Protein AF-A0A2V6YJV7-F1 (afdb_monomer_lite)

pLDDT: mean 77.58, std 12.62, range [35.75, 91.75]

Foldseek 3Di:
DDDPPVPVVVVVVVVVVVVVVVVPCDPPPDPPDDDDPFQDDDC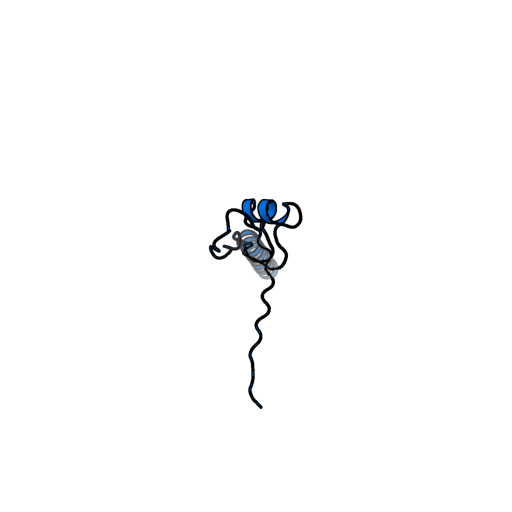VPGPDNPGCVVVVQVVCVVVVHHDDDDDDDDDDDD

Radius of gyration: 24.81 Å; chains: 1; bounding box: 59×38×67 Å

Structure (mmCIF, N/CA/C/O backbone):
data_AF-A0A2V6YJV7-F1
#
_entry.id   AF-A0A2V6YJV7-F1
#
loop_
_atom_site.group_PDB
_atom_site.id
_atom_site.type_symbol
_atom_site.label_atom_id
_atom_site.label_alt_id
_atom_site.label_comp_id
_atom_site.label_asym_id
_atom_site.label_entity_id
_atom_site.label_seq_id
_atom_site.pdbx_PDB_ins_code
_atom_site.Cartn_x
_atom_site.Cartn_y
_atom_site.Cartn_z
_atom_site.occupancy
_atom_site.B_iso_or_equiv
_atom_site.auth_seq_id
_atom_site.auth_comp_id
_atom_site.auth_asym_id
_atom_site.auth_atom_id
_atom_site.pdbx_PDB_model_num
ATOM 1 N N . MET A 1 1 ? 44.614 -4.914 -49.435 1.00 35.75 1 MET A N 1
ATOM 2 C CA . MET A 1 1 ? 44.859 -4.756 -47.983 1.00 35.75 1 MET A CA 1
ATOM 3 C C . MET A 1 1 ? 43.516 -4.561 -47.288 1.00 35.75 1 MET A C 1
ATOM 5 O O . MET A 1 1 ? 42.997 -3.455 -47.299 1.00 35.75 1 MET A O 1
ATOM 9 N N . SER A 1 2 ? 42.912 -5.628 -46.757 1.00 48.16 2 SER A N 1
ATOM 10 C CA . SER A 1 2 ? 41.656 -5.534 -45.997 1.00 48.16 2 SER A CA 1
ATOM 11 C C . SER A 1 2 ? 41.984 -5.400 -44.519 1.00 48.16 2 SER A C 1
ATOM 13 O O . SER A 1 2 ? 42.359 -6.373 -43.870 1.00 48.16 2 SER A O 1
ATOM 15 N N . VAL A 1 3 ? 41.886 -4.178 -43.996 1.00 50.03 3 VAL A N 1
ATOM 16 C CA . VAL A 1 3 ? 42.073 -3.924 -42.568 1.00 50.03 3 VAL A CA 1
ATOM 17 C C . VAL A 1 3 ? 40.786 -4.315 -41.852 1.00 50.03 3 VAL A C 1
ATOM 19 O O . VAL A 1 3 ? 39.734 -3.692 -41.984 1.00 50.03 3 VAL A O 1
ATOM 22 N N . LEU A 1 4 ? 40.907 -5.417 -41.130 1.00 54.38 4 LEU A N 1
ATOM 23 C CA . LEU A 1 4 ? 39.943 -6.063 -40.263 1.00 54.38 4 LEU A CA 1
ATOM 24 C C . LEU A 1 4 ? 39.341 -5.061 -39.253 1.00 54.38 4 LEU A C 1
ATOM 26 O O . LEU A 1 4 ? 39.854 -4.870 -38.154 1.00 54.38 4 LEU A O 1
ATOM 30 N N . ARG A 1 5 ? 38.219 -4.420 -39.599 1.00 54.91 5 ARG A N 1
ATOM 31 C CA . ARG A 1 5 ? 37.479 -3.495 -38.716 1.00 54.91 5 ARG A CA 1
ATOM 32 C C . ARG A 1 5 ? 36.604 -4.266 -37.706 1.00 54.91 5 ARG A C 1
ATOM 34 O O . ARG A 1 5 ? 35.439 -3.944 -37.504 1.00 54.91 5 ARG A O 1
ATOM 41 N N . ILE A 1 6 ? 37.154 -5.308 -37.071 1.00 53.72 6 ILE A N 1
ATOM 42 C CA . ILE A 1 6 ? 36.429 -6.197 -36.136 1.00 53.72 6 ILE A CA 1
ATOM 43 C C . ILE A 1 6 ? 36.131 -5.519 -34.787 1.00 53.72 6 ILE A C 1
ATOM 45 O O . ILE A 1 6 ? 35.169 -5.891 -34.114 1.00 53.72 6 ILE A O 1
ATOM 49 N N . GLY A 1 7 ? 36.876 -4.469 -34.422 1.00 54.28 7 GLY A N 1
ATOM 50 C CA . GLY A 1 7 ? 36.610 -3.679 -33.216 1.00 54.28 7 GLY A CA 1
ATOM 51 C C . GLY A 1 7 ? 35.276 -2.926 -33.285 1.00 54.28 7 GLY A C 1
ATOM 52 O O . GLY A 1 7 ? 34.422 -3.105 -32.428 1.00 54.28 7 GLY A O 1
ATOM 53 N N . SER A 1 8 ? 35.041 -2.130 -34.330 1.00 61.47 8 SER A N 1
ATOM 54 C CA . SER A 1 8 ? 33.864 -1.244 -34.426 1.00 61.47 8 SER A CA 1
ATOM 55 C C . SER A 1 8 ? 32.528 -1.994 -34.464 1.00 61.47 8 SER A C 1
ATOM 57 O O . SER A 1 8 ? 31.574 -1.568 -33.814 1.00 61.47 8 SER A O 1
ATOM 59 N N . ALA A 1 9 ? 32.463 -3.123 -35.175 1.00 62.72 9 ALA A N 1
ATOM 60 C CA . ALA A 1 9 ? 31.228 -3.886 -35.324 1.00 62.72 9 ALA A CA 1
ATOM 61 C C . ALA A 1 9 ? 30.772 -4.526 -34.002 1.00 62.72 9 ALA A C 1
ATOM 63 O O . ALA A 1 9 ? 29.588 -4.481 -33.682 1.00 62.72 9 ALA A O 1
ATOM 64 N N . ARG A 1 10 ? 31.705 -5.055 -33.192 1.00 67.31 10 ARG A N 1
ATOM 65 C CA . ARG A 1 10 ? 31.385 -5.624 -31.869 1.00 67.31 10 ARG A CA 1
ATOM 66 C C . ARG A 1 10 ? 30.843 -4.568 -30.908 1.00 67.31 10 ARG A C 1
ATOM 68 O O . ARG A 1 10 ? 29.825 -4.805 -30.266 1.00 67.31 10 ARG A O 1
ATOM 75 N N . HIS A 1 11 ? 31.471 -3.393 -30.858 1.00 69.62 11 HIS A N 1
ATOM 76 C CA . HIS A 1 11 ? 31.003 -2.287 -30.016 1.00 69.62 11 HIS A CA 1
ATOM 77 C C . HIS A 1 11 ? 29.641 -1.762 -30.485 1.00 69.62 11 HIS A C 1
ATOM 79 O O . HIS A 1 11 ? 28.755 -1.545 -29.665 1.00 69.62 11 HIS A O 1
ATOM 85 N N . ALA A 1 12 ? 29.433 -1.636 -31.799 1.00 77.81 12 ALA A N 1
ATOM 86 C CA . ALA A 1 12 ? 28.143 -1.239 -32.357 1.00 77.81 12 ALA A CA 1
ATOM 87 C C . ALA A 1 12 ? 27.029 -2.239 -32.005 1.00 77.81 12 ALA A C 1
ATOM 89 O O . ALA A 1 12 ? 25.920 -1.823 -31.678 1.00 77.81 12 ALA A O 1
ATOM 90 N N . SER A 1 13 ? 27.318 -3.543 -32.022 1.00 83.94 13 SER A N 1
ATOM 91 C CA . SER A 1 13 ? 26.360 -4.573 -31.610 1.00 83.94 13 SER A CA 1
ATOM 92 C C . SER A 1 13 ? 26.041 -4.513 -30.118 1.00 83.94 13 SER A C 1
ATOM 94 O O . SER A 1 13 ? 24.875 -4.619 -29.758 1.00 83.94 13 SER A O 1
ATOM 96 N N . ILE A 1 14 ? 27.039 -4.285 -29.257 1.00 87.56 14 ILE A N 1
ATOM 97 C CA . ILE A 1 14 ? 26.833 -4.136 -27.807 1.00 87.56 14 ILE A CA 1
ATOM 98 C C . ILE A 1 14 ? 25.975 -2.905 -27.505 1.00 87.56 14 ILE A C 1
ATOM 100 O O . ILE A 1 14 ? 25.027 -3.001 -26.734 1.00 87.56 14 ILE A O 1
ATOM 104 N N . VAL A 1 15 ? 26.253 -1.768 -28.147 1.00 88.12 15 VAL A N 1
ATOM 105 C CA . VAL A 1 15 ? 25.470 -0.534 -27.967 1.00 88.12 15 VAL A CA 1
ATOM 106 C C . VAL A 1 15 ? 24.029 -0.724 -28.435 1.00 88.12 15 VAL A C 1
ATOM 108 O O . VAL A 1 15 ? 23.101 -0.337 -27.733 1.00 88.12 15 VAL A O 1
ATOM 111 N N . ARG A 1 16 ? 23.818 -1.354 -29.596 1.00 88.31 16 ARG A N 1
ATOM 112 C CA . ARG A 1 16 ? 22.470 -1.637 -30.114 1.00 88.31 16 ARG A CA 1
ATOM 113 C C . ARG A 1 16 ? 21.709 -2.605 -29.221 1.00 88.31 16 ARG A C 1
ATOM 115 O O . ARG A 1 16 ? 20.532 -2.385 -28.968 1.00 88.31 16 ARG A O 1
ATOM 122 N N . PHE A 1 17 ? 22.377 -3.648 -28.737 1.00 89.06 17 PHE A N 1
ATOM 123 C CA . PHE A 1 17 ? 21.785 -4.604 -27.812 1.00 89.06 17 PHE A CA 1
ATOM 124 C C . PHE A 1 17 ? 21.436 -3.938 -26.477 1.00 89.06 17 PHE A C 1
ATOM 126 O O . PHE A 1 17 ? 20.316 -4.082 -26.006 1.00 89.06 17 PHE A O 1
ATOM 133 N N . GLY A 1 18 ? 22.339 -3.133 -25.914 1.00 87.69 18 GLY A N 1
ATOM 134 C CA . GLY A 1 18 ? 22.078 -2.365 -24.697 1.00 87.69 18 GLY A CA 1
ATOM 135 C C . GLY A 1 18 ? 20.919 -1.382 -24.862 1.00 87.69 18 GLY A C 1
ATOM 136 O O . GLY A 1 18 ? 20.057 -1.310 -23.993 1.00 87.69 18 GLY A O 1
ATOM 137 N N . LEU A 1 19 ? 20.842 -0.685 -25.999 1.00 87.25 19 LEU A N 1
ATOM 138 C CA . LEU A 1 19 ? 19.725 0.206 -26.316 1.00 87.25 19 LEU A CA 1
ATOM 139 C C . LEU A 1 19 ? 18.404 -0.563 -26.464 1.00 87.25 19 LEU A C 1
ATOM 141 O O . LEU A 1 19 ? 17.390 -0.120 -25.940 1.00 87.25 19 LEU A O 1
ATOM 145 N N . LEU A 1 20 ? 18.409 -1.725 -27.123 1.00 88.69 20 LEU A N 1
ATOM 146 C CA . LEU A 1 20 ? 17.237 -2.602 -27.222 1.00 88.69 20 LEU A CA 1
ATOM 147 C C . LEU A 1 20 ? 16.778 -3.100 -25.849 1.00 88.69 20 LEU A C 1
ATOM 149 O O . LEU A 1 20 ? 15.583 -3.091 -25.579 1.00 88.69 20 LEU A O 1
ATOM 153 N N . VAL A 1 21 ? 1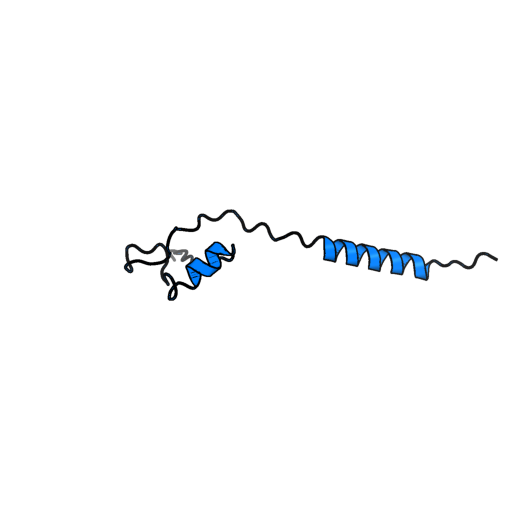7.710 -3.473 -24.967 1.00 85.81 21 VAL A N 1
ATOM 154 C CA . VAL A 1 21 ? 17.398 -3.880 -23.589 1.00 85.81 21 VAL A CA 1
ATOM 155 C C . VAL A 1 21 ? 16.790 -2.710 -22.810 1.00 85.81 21 VAL A C 1
ATOM 157 O O . VAL A 1 21 ? 15.763 -2.884 -22.158 1.00 85.81 21 VAL A O 1
ATOM 160 N N . LEU A 1 22 ? 17.350 -1.504 -22.941 1.00 80.38 22 LEU A N 1
ATOM 161 C CA . LEU A 1 22 ? 16.825 -0.299 -22.292 1.00 80.38 22 LEU A CA 1
ATOM 162 C C . LEU A 1 22 ? 15.422 0.080 -22.798 1.00 80.38 22 LEU A C 1
ATOM 164 O O . LEU A 1 22 ? 14.576 0.507 -22.022 1.00 80.38 22 LEU A O 1
ATOM 168 N N . LEU A 1 23 ? 15.163 -0.095 -24.096 1.00 81.19 23 LEU A N 1
ATOM 169 C CA . LEU A 1 23 ? 13.852 0.150 -24.707 1.00 81.19 23 LEU A CA 1
ATOM 170 C C . LEU A 1 23 ? 12.846 -0.980 -24.427 1.00 81.19 23 LEU A C 1
ATOM 172 O O . LEU A 1 23 ? 11.645 -0.764 -24.548 1.00 81.19 23 LEU A O 1
ATOM 176 N N . SER A 1 24 ? 13.316 -2.168 -24.033 1.00 73.38 24 SER A N 1
ATOM 177 C CA . SER A 1 24 ? 12.479 -3.312 -23.643 1.00 73.38 24 SER A CA 1
ATOM 178 C C . SER A 1 24 ? 12.025 -3.291 -22.184 1.00 73.38 24 SER A C 1
ATOM 180 O O . SER A 1 24 ? 11.446 -4.275 -21.723 1.00 73.38 24 SER A O 1
ATOM 182 N N . ILE A 1 25 ? 12.255 -2.190 -21.454 1.00 70.38 25 ILE A N 1
ATOM 183 C CA . ILE A 1 25 ? 11.629 -1.959 -20.148 1.00 70.38 25 ILE A CA 1
ATOM 184 C C . ILE A 1 25 ? 10.131 -1.759 -20.400 1.00 70.38 25 ILE A C 1
ATOM 186 O O . ILE A 1 25 ? 9.620 -0.646 -20.514 1.00 70.38 25 ILE A O 1
ATOM 190 N N . LEU A 1 26 ? 9.431 -2.876 -20.558 1.00 65.25 26 LEU A N 1
ATOM 191 C CA . LEU A 1 26 ? 7.985 -2.930 -20.562 1.00 65.25 26 LEU A CA 1
ATOM 192 C C . LEU A 1 26 ? 7.505 -2.406 -19.204 1.00 65.25 26 LEU A C 1
ATOM 194 O O . LEU A 1 26 ? 8.176 -2.649 -18.192 1.00 65.25 26 LEU A O 1
ATOM 198 N N . PRO A 1 27 ? 6.359 -1.703 -19.147 1.00 62.38 27 PRO A N 1
ATOM 199 C CA . PRO A 1 27 ? 5.734 -1.419 -17.867 1.00 62.38 27 PRO A CA 1
ATOM 200 C C . PRO A 1 27 ? 5.610 -2.749 -17.130 1.00 62.38 27 PRO A C 1
ATOM 202 O O . PRO A 1 27 ? 5.078 -3.717 -17.681 1.00 62.38 27 PRO A O 1
ATOM 205 N N . ALA A 1 28 ? 6.170 -2.818 -15.921 1.00 62.09 28 ALA A N 1
ATOM 206 C CA . ALA A 1 28 ? 5.986 -3.977 -15.071 1.00 62.09 28 ALA A CA 1
ATOM 207 C C . ALA A 1 28 ? 4.476 -4.186 -14.960 1.00 62.09 28 ALA A C 1
ATOM 209 O O . ALA A 1 28 ? 3.764 -3.333 -14.430 1.00 62.09 28 ALA A O 1
ATOM 210 N N . SER A 1 29 ? 3.989 -5.279 -15.545 1.00 58.19 29 SER A N 1
ATOM 211 C CA . SER A 1 29 ? 2.619 -5.734 -15.381 1.00 58.19 29 SER A CA 1
ATOM 212 C C . SER A 1 29 ? 2.471 -6.078 -13.906 1.00 58.19 29 SER A C 1
ATOM 214 O O . SER A 1 29 ? 2.740 -7.211 -13.504 1.00 58.19 29 SER A O 1
ATOM 216 N N . ALA A 1 30 ? 2.118 -5.085 -13.088 1.00 63.97 30 ALA A N 1
ATOM 217 C CA . ALA A 1 30 ? 1.674 -5.314 -11.728 1.00 63.97 30 ALA A CA 1
ATOM 218 C C . ALA A 1 30 ? 0.574 -6.372 -11.819 1.00 63.97 30 ALA A C 1
ATOM 220 O O . ALA A 1 30 ? -0.339 -6.244 -12.639 1.00 63.97 30 ALA A O 1
ATOM 221 N N . GLN A 1 31 ? 0.726 -7.465 -11.071 1.00 66.12 31 GLN A N 1
ATOM 222 C CA . GLN A 1 31 ? -0.296 -8.503 -11.051 1.00 66.12 31 GLN A CA 1
ATOM 223 C C . GLN A 1 31 ? -1.638 -7.830 -10.748 1.00 66.12 31 GLN A C 1
ATOM 225 O O . GLN A 1 31 ? -1.662 -6.964 -9.869 1.00 66.12 31 GLN A O 1
ATOM 230 N N . PRO A 1 32 ? -2.716 -8.154 -11.485 1.00 61.34 32 PRO A N 1
ATOM 231 C CA . PRO A 1 32 ? -4.025 -7.600 -11.192 1.00 61.34 32 PRO A CA 1
ATOM 232 C C . PRO A 1 32 ? -4.371 -7.992 -9.758 1.00 61.34 32 PRO A C 1
ATOM 234 O O . PRO A 1 32 ? -4.627 -9.154 -9.455 1.00 61.34 32 PRO A O 1
ATOM 237 N N . ILE A 1 33 ? -4.257 -7.012 -8.873 1.00 63.72 33 ILE A N 1
ATOM 238 C CA . ILE A 1 33 ? -4.532 -7.129 -7.454 1.00 63.72 33 ILE A CA 1
ATOM 239 C C . ILE A 1 33 ? -5.849 -6.387 -7.248 1.00 63.72 33 ILE A C 1
ATOM 241 O O . ILE A 1 33 ? -6.026 -5.278 -7.764 1.00 63.72 33 ILE A O 1
ATOM 245 N N . ASP A 1 34 ? -6.795 -7.006 -6.552 1.00 72.12 34 ASP A N 1
ATOM 246 C CA . ASP A 1 34 ? -8.076 -6.361 -6.286 1.00 72.12 34 ASP A CA 1
ATOM 247 C C . ASP A 1 34 ? -7.852 -5.160 -5.364 1.00 72.12 34 ASP A C 1
ATOM 249 O O . ASP A 1 34 ? -7.553 -5.300 -4.175 1.00 72.12 34 ASP A O 1
ATOM 253 N N . VAL A 1 35 ? -7.968 -3.958 -5.934 1.00 76.19 35 VAL A N 1
ATOM 254 C CA . VAL A 1 35 ? -7.882 -2.705 -5.186 1.00 76.19 35 VAL A CA 1
ATOM 255 C C . VAL A 1 35 ? -9.264 -2.414 -4.597 1.00 76.19 35 VAL A C 1
ATOM 257 O O . VAL A 1 35 ? -10.218 -2.208 -5.352 1.00 76.19 35 VAL A O 1
ATOM 260 N N . PRO A 1 36 ? -9.411 -2.377 -3.262 1.00 80.00 36 PRO A N 1
ATOM 261 C CA . PRO A 1 36 ? -10.676 -2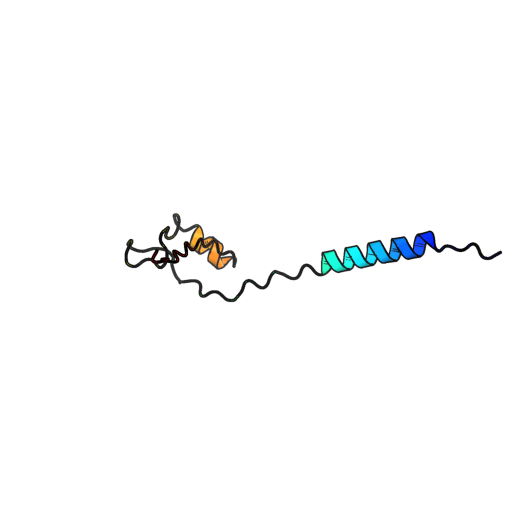.029 -2.640 1.00 80.00 36 PRO A CA 1
ATOM 262 C C . PRO A 1 36 ? -11.047 -0.575 -2.957 1.00 80.00 36 PRO A C 1
ATOM 264 O O . PRO A 1 36 ? -10.184 0.291 -3.095 1.00 80.00 36 PRO A O 1
ATOM 267 N N . ALA A 1 37 ? -12.351 -0.287 -3.015 1.00 83.44 37 ALA A N 1
ATOM 268 C CA . ALA A 1 37 ? -12.857 1.062 -3.286 1.00 83.44 37 ALA A CA 1
ATOM 269 C C . ALA A 1 37 ? -12.388 2.103 -2.248 1.00 83.44 37 ALA A C 1
ATOM 271 O O . ALA A 1 37 ? -12.270 3.287 -2.560 1.00 83.44 37 ALA A O 1
ATOM 272 N N . THR A 1 38 ? -12.110 1.667 -1.017 1.00 86.00 38 THR A N 1
ATOM 273 C CA . THR A 1 38 ? -11.492 2.483 0.028 1.00 86.00 38 THR A CA 1
ATOM 274 C C . THR A 1 38 ? -10.614 1.621 0.927 1.00 86.00 38 THR A C 1
ATOM 276 O O . THR A 1 38 ? -10.921 0.457 1.189 1.00 86.00 38 THR A O 1
ATOM 279 N N . TRP A 1 39 ? -9.527 2.207 1.422 1.00 85.94 39 TRP A N 1
ATOM 280 C CA . TRP A 1 39 ? -8.707 1.615 2.475 1.00 85.94 39 TRP A CA 1
ATOM 281 C C . TRP A 1 39 ? -9.162 2.062 3.872 1.00 85.94 39 TRP A C 1
ATOM 283 O O . TRP A 1 39 ? -8.574 1.647 4.870 1.00 85.94 39 TRP A O 1
ATOM 293 N N . GLY A 1 40 ? -10.173 2.930 3.944 1.00 87.69 40 GLY A N 1
ATOM 294 C CA . GLY A 1 40 ? -10.676 3.543 5.165 1.00 87.69 40 GLY A CA 1
ATOM 295 C C . GLY A 1 40 ? -11.692 2.677 5.900 1.00 87.69 40 GLY A C 1
ATOM 296 O O . GLY A 1 40 ? -11.981 1.549 5.509 1.00 87.69 40 GLY A O 1
ATOM 297 N N . GLY A 1 41 ? -12.227 3.232 6.985 1.00 87.25 41 GLY A N 1
ATOM 298 C CA . GLY A 1 41 ? -13.154 2.552 7.886 1.00 87.25 41 GLY A CA 1
ATOM 299 C C . GLY A 1 41 ? -12.576 2.366 9.286 1.00 87.25 41 GLY A C 1
ATOM 300 O O . GLY A 1 41 ? -11.415 2.688 9.561 1.00 87.25 41 GLY A O 1
ATOM 301 N N . ASP A 1 42 ? -13.412 1.840 10.173 1.00 87.88 42 ASP A N 1
ATOM 302 C CA . ASP A 1 42 ? -13.020 1.444 11.521 1.00 87.88 42 ASP A CA 1
ATOM 303 C C . ASP A 1 42 ? -11.983 0.318 11.475 1.00 87.88 42 ASP A C 1
ATOM 305 O O . ASP A 1 42 ? -11.859 -0.400 10.483 1.00 87.88 42 ASP A O 1
ATOM 309 N N . VAL A 1 43 ? -11.258 0.110 12.580 1.00 86.06 43 VAL A N 1
ATOM 310 C CA . VAL A 1 43 ? -10.188 -0.904 12.678 1.00 86.06 43 VAL A CA 1
ATO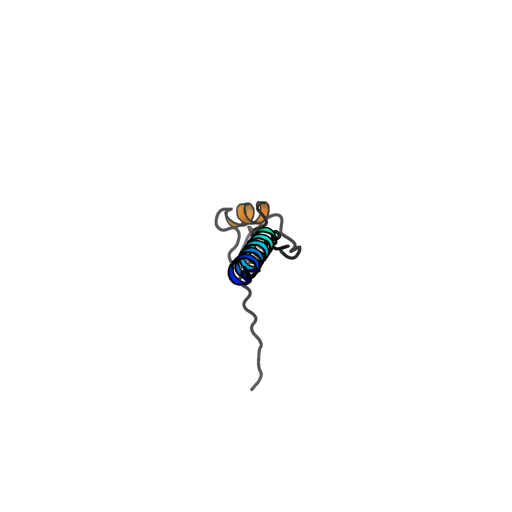M 311 C C . VAL A 1 43 ? -10.642 -2.294 12.224 1.00 86.06 43 VAL A C 1
ATOM 313 O O . VAL A 1 43 ? -9.842 -3.033 11.654 1.00 86.06 43 VAL A O 1
ATOM 316 N N . TRP A 1 44 ? -11.917 -2.609 12.447 1.00 86.44 44 TRP A N 1
ATOM 317 C CA . TRP A 1 44 ? -12.538 -3.893 12.138 1.00 86.44 44 TRP A CA 1
ATOM 318 C C . TRP A 1 44 ? -13.188 -3.975 10.752 1.00 86.44 44 TRP A C 1
ATOM 320 O O . TRP A 1 44 ? -13.422 -5.080 10.276 1.00 86.44 44 TRP A O 1
ATOM 330 N N . SER A 1 45 ? -13.497 -2.844 10.109 1.00 86.19 45 SER A N 1
ATOM 331 C CA . SER A 1 45 ? -14.145 -2.809 8.787 1.00 86.19 45 SER A CA 1
ATOM 332 C C . SER A 1 45 ? -13.176 -2.494 7.651 1.00 86.19 45 SER A C 1
ATOM 334 O O . SER A 1 45 ? -13.454 -2.816 6.496 1.00 86.19 45 SER A O 1
ATOM 336 N N . ARG A 1 46 ? -12.021 -1.898 7.966 1.00 88.31 46 ARG A N 1
ATOM 337 C CA . ARG A 1 46 ? -10.999 -1.581 6.971 1.00 88.31 46 ARG A CA 1
ATOM 338 C C . ARG A 1 46 ? -10.275 -2.841 6.470 1.00 88.31 46 ARG A C 1
ATOM 340 O O . ARG A 1 46 ? -9.950 -3.727 7.261 1.00 88.31 46 ARG A O 1
ATOM 347 N N . PRO A 1 47 ? -9.906 -2.897 5.180 1.00 86.75 47 PRO A N 1
ATOM 348 C CA . PRO A 1 47 ? -9.272 -4.076 4.579 1.00 86.75 47 PRO A CA 1
ATOM 349 C C . PRO A 1 47 ? -7.824 -4.323 5.038 1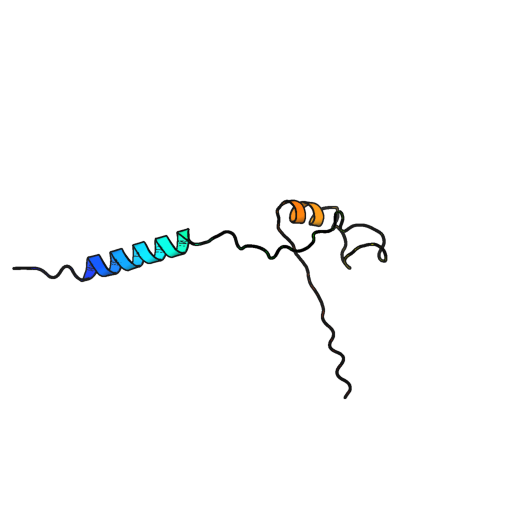.00 86.75 47 PRO A C 1
ATOM 351 O O . PRO A 1 47 ? -7.271 -5.397 4.786 1.00 86.75 47 PRO A O 1
ATOM 354 N N . ARG A 1 48 ? -7.169 -3.326 5.653 1.00 86.94 48 ARG A N 1
ATOM 355 C CA . ARG A 1 48 ? -5.748 -3.367 6.037 1.00 86.94 48 ARG A CA 1
ATOM 356 C C . ARG A 1 48 ? -5.474 -2.614 7.337 1.00 86.94 48 ARG A C 1
ATOM 358 O O . ARG A 1 48 ? -6.111 -1.606 7.627 1.00 86.94 48 ARG A O 1
ATOM 365 N N . LEU A 1 49 ? -4.439 -3.046 8.061 1.00 88.31 49 LEU A N 1
ATOM 366 C CA . LEU A 1 49 ? -4.074 -2.538 9.393 1.00 88.31 49 LEU A CA 1
ATOM 367 C C . LEU A 1 49 ? -3.778 -1.035 9.456 1.00 88.31 49 LEU A C 1
ATOM 369 O O . LEU A 1 49 ? -3.996 -0.416 10.491 1.00 88.31 49 LEU A O 1
ATOM 373 N N . THR A 1 50 ? -3.259 -0.436 8.387 1.00 88.12 50 THR A N 1
ATOM 374 C CA . THR A 1 50 ? -2.810 0.966 8.402 1.00 88.12 50 THR A CA 1
ATOM 375 C C . THR A 1 50 ? -3.835 1.938 7.805 1.00 88.12 50 THR A C 1
ATOM 377 O O . THR A 1 50 ? -3.732 3.145 8.013 1.00 88.12 50 THR A O 1
ATOM 380 N N . GLY A 1 51 ? -4.864 1.428 7.123 1.00 89.00 51 GLY A N 1
ATOM 381 C CA . GLY A 1 51 ? -5.928 2.229 6.518 1.00 89.00 51 GLY A CA 1
ATOM 382 C C . GLY A 1 51 ? -5.500 3.085 5.310 1.00 89.00 51 GLY A C 1
ATOM 383 O O . GLY A 1 51 ? -4.587 2.715 4.572 1.00 89.00 51 GLY A O 1
ATOM 384 N N . SER A 1 52 ? -6.180 4.227 5.125 1.00 89.56 52 SER A N 1
ATOM 385 C CA . SER A 1 52 ? -6.058 5.163 3.982 1.00 89.56 52 SER A CA 1
ATOM 386 C C . SER A 1 52 ? -4.863 6.112 3.988 1.00 89.56 52 SER A C 1
ATOM 388 O O . SER A 1 52 ? -4.572 6.734 2.969 1.00 89.56 52 SER A O 1
ATOM 390 N N . TRP A 1 53 ? -4.210 6.313 5.135 1.00 91.75 53 TRP A N 1
ATOM 391 C CA . TRP A 1 53 ? -3.163 7.338 5.305 1.00 91.75 53 TRP A CA 1
ATOM 392 C C . TRP A 1 53 ? -3.614 8.729 4.828 1.00 91.75 53 TRP A C 1
ATOM 394 O O . TRP A 1 53 ? -2.972 9.352 3.987 1.00 91.75 53 TRP A O 1
ATOM 404 N N . LEU A 1 54 ? -4.765 9.193 5.328 1.00 88.69 54 LEU A N 1
ATOM 405 C CA . LEU A 1 54 ? -5.387 10.460 4.910 1.00 88.69 54 LEU A CA 1
ATOM 406 C C . LEU A 1 54 ? -5.731 10.531 3.405 1.00 88.69 54 LEU A C 1
ATOM 408 O O . LEU A 1 54 ? -5.795 11.618 2.841 1.00 88.69 54 LEU A O 1
ATOM 412 N N . GLY A 1 55 ? -5.957 9.389 2.748 1.00 88.06 55 GLY A N 1
ATOM 413 C CA . GLY A 1 55 ? -6.339 9.318 1.331 1.00 88.06 55 GLY A CA 1
ATOM 414 C C . GLY A 1 55 ? -5.168 9.083 0.373 1.00 88.06 55 GLY A C 1
ATOM 415 O O . GLY A 1 55 ? -5.378 8.882 -0.823 1.00 88.06 55 GLY A O 1
ATOM 416 N N . LEU A 1 56 ? -3.926 9.089 0.874 1.00 90.81 56 LEU A N 1
ATOM 417 C CA . LEU A 1 56 ? -2.736 8.865 0.052 1.00 90.81 56 LEU A CA 1
ATOM 418 C C . LEU A 1 56 ? -2.777 7.493 -0.632 1.00 90.81 56 LEU A C 1
ATOM 420 O O . LEU A 1 56 ? -2.366 7.358 -1.784 1.00 90.81 56 LEU A O 1
ATOM 424 N N . ARG A 1 57 ? -3.280 6.467 0.059 1.00 89.81 57 ARG A N 1
ATOM 425 C CA . ARG A 1 57 ? -3.278 5.095 -0.455 1.00 89.81 57 ARG A CA 1
ATOM 426 C C . ARG A 1 57 ? -4.284 4.896 -1.590 1.00 89.81 57 ARG A C 1
ATOM 428 O O . ARG A 1 57 ? -4.015 4.159 -2.535 1.00 89.81 57 ARG A O 1
ATOM 435 N N . GLU A 1 58 ? -5.413 5.587 -1.532 1.00 88.75 58 GLU A N 1
ATOM 436 C CA . GLU A 1 58 ? -6.410 5.637 -2.597 1.00 88.75 58 GLU A CA 1
ATOM 437 C C . GLU A 1 58 ? -5.838 6.313 -3.855 1.00 88.75 58 GLU A C 1
ATOM 439 O O . GLU A 1 58 ? -6.009 5.805 -4.964 1.00 88.75 58 GLU A O 1
ATOM 444 N N . GLU A 1 59 ? -5.099 7.415 -3.695 1.00 89.12 59 GLU A N 1
ATOM 445 C CA . GLU A 1 59 ? -4.443 8.111 -4.810 1.00 89.12 59 GLU A CA 1
ATOM 446 C C . GLU A 1 59 ? -3.333 7.280 -5.465 1.00 89.12 59 GLU A C 1
ATOM 448 O O . GLU A 1 59 ? -3.195 7.283 -6.691 1.00 89.12 59 GLU A O 1
ATOM 453 N N . LEU A 1 60 ? -2.567 6.529 -4.672 1.00 87.56 60 LEU A N 1
ATOM 454 C CA . LEU A 1 60 ? -1.588 5.574 -5.192 1.00 87.56 60 LEU A CA 1
ATOM 455 C C . LEU A 1 60 ? -2.280 4.440 -5.965 1.00 87.56 60 LEU A C 1
ATOM 457 O O . LEU A 1 60 ? -1.881 4.141 -7.092 1.00 87.56 60 LEU A O 1
ATOM 461 N N . GLY A 1 61 ? -3.377 3.894 -5.425 1.00 83.06 61 GLY A N 1
ATOM 462 C CA . GLY A 1 61 ? -4.173 2.851 -6.076 1.00 83.06 61 GLY A CA 1
ATOM 463 C C . GLY A 1 61 ? -4.720 3.273 -7.444 1.00 83.06 61 GLY A C 1
ATOM 464 O O . GLY A 1 61 ? -4.584 2.529 -8.412 1.00 83.06 61 GLY A O 1
ATOM 465 N N . LYS A 1 62 ? -5.234 4.507 -7.578 1.00 83.75 62 LYS A N 1
ATOM 466 C CA . LYS A 1 62 ? -5.676 5.072 -8.874 1.00 83.75 62 LYS A CA 1
ATOM 467 C C . LYS A 1 62 ? -4.554 5.162 -9.912 1.00 83.75 62 LYS A C 1
ATOM 469 O O . LYS A 1 62 ? -4.819 5.136 -11.109 1.00 83.75 62 LYS A O 1
ATOM 474 N N . LYS A 1 63 ? -3.305 5.296 -9.462 1.00 86.00 63 LYS A N 1
ATOM 475 C CA . LYS A 1 63 ? -2.107 5.356 -10.314 1.00 86.00 63 LYS A CA 1
ATOM 476 C C . LYS A 1 63 ? -1.507 3.972 -10.584 1.00 86.00 63 LYS A C 1
ATOM 478 O O . LYS A 1 63 ? -0.454 3.891 -11.208 1.00 86.00 63 LYS A O 1
ATOM 483 N N . GLY A 1 64 ? -2.148 2.902 -10.110 1.00 79.88 64 GLY A N 1
ATOM 484 C CA . GLY A 1 64 ? -1.647 1.533 -10.231 1.00 79.88 64 GLY A CA 1
ATOM 485 C C . GLY A 1 64 ? -0.454 1.230 -9.321 1.00 79.88 64 GLY A C 1
ATOM 486 O O . GLY A 1 64 ? 0.220 0.224 -9.516 1.00 79.88 64 GLY A O 1
ATOM 487 N N . VAL A 1 65 ? -0.173 2.088 -8.335 1.00 82.44 65 VAL A N 1
ATOM 488 C CA . VAL A 1 65 ? 0.893 1.873 -7.354 1.00 82.44 65 VAL A CA 1
ATOM 489 C C . VAL A 1 65 ? 0.265 1.340 -6.075 1.00 82.44 65 VAL A C 1
ATOM 491 O O . V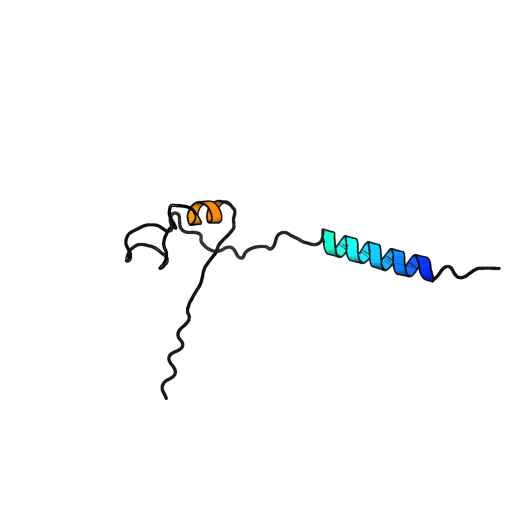AL A 1 65 ? -0.537 2.017 -5.436 1.00 82.44 65 VAL A O 1
ATOM 494 N N . MET A 1 66 ? 0.652 0.134 -5.670 1.00 80.25 66 MET A N 1
ATOM 495 C CA . MET A 1 66 ? 0.212 -0.457 -4.410 1.00 80.25 66 MET A CA 1
ATOM 496 C C . MET A 1 66 ? 1.411 -0.727 -3.509 1.00 80.25 66 MET A C 1
ATOM 498 O O . MET A 1 66 ? 2.393 -1.340 -3.920 1.00 80.25 66 MET A O 1
ATOM 502 N N . PHE A 1 67 ? 1.309 -0.261 -2.267 1.00 82.25 67 PHE A N 1
ATOM 503 C CA . PHE A 1 67 ? 2.235 -0.597 -1.195 1.00 82.25 67 PHE A CA 1
ATOM 504 C C . PHE A 1 67 ? 1.473 -1.425 -0.160 1.00 82.25 67 PHE A C 1
ATOM 506 O O . PHE A 1 67 ? 0.494 -0.949 0.427 1.00 82.25 67 PHE A O 1
ATOM 513 N N . ASP A 1 68 ? 1.892 -2.674 0.024 1.00 83.12 68 ASP A N 1
ATOM 514 C CA . ASP A 1 68 ? 1.351 -3.589 1.028 1.00 83.12 68 ASP A CA 1
ATOM 515 C C . ASP A 1 68 ? 2.512 -4.270 1.751 1.00 83.12 68 ASP A C 1
ATOM 517 O O . ASP A 1 68 ? 3.558 -4.540 1.157 1.00 83.12 68 ASP A O 1
ATOM 521 N N . VAL A 1 69 ? 2.342 -4.485 3.051 1.00 83.62 69 VAL A N 1
ATOM 522 C CA . VAL A 1 69 ? 3.323 -5.164 3.898 1.00 83.62 69 VAL A CA 1
ATOM 523 C C . VAL A 1 69 ? 2.571 -6.229 4.671 1.00 83.62 69 VAL A C 1
ATOM 525 O O . VAL A 1 69 ? 1.861 -5.924 5.630 1.00 83.62 69 VAL A O 1
ATOM 528 N N . ASP A 1 70 ? 2.734 -7.472 4.238 1.00 83.81 70 ASP A N 1
ATOM 529 C CA . ASP A 1 70 ? 2.120 -8.633 4.865 1.00 83.81 70 ASP A CA 1
ATOM 530 C C . ASP A 1 70 ? 3.109 -9.287 5.835 1.00 83.81 70 ASP A C 1
ATOM 532 O O . ASP A 1 70 ? 4.233 -9.638 5.468 1.00 83.81 70 ASP A O 1
ATOM 536 N N . LEU A 1 71 ? 2.696 -9.463 7.093 1.00 82.88 71 LEU A N 1
ATOM 537 C CA . LEU A 1 71 ? 3.441 -10.258 8.070 1.00 82.88 71 LEU A CA 1
ATOM 538 C C . LEU A 1 71 ? 2.836 -11.658 8.139 1.00 82.88 71 LEU A C 1
ATOM 540 O O . LEU A 1 71 ? 1.725 -11.840 8.633 1.00 82.88 71 LEU A O 1
ATOM 544 N N . LEU A 1 72 ? 3.593 -12.655 7.682 1.00 85.00 72 LEU A N 1
ATOM 545 C CA . LEU A 1 72 ? 3.186 -14.056 7.728 1.00 85.00 72 LEU A CA 1
ATOM 546 C C . LEU A 1 72 ? 3.843 -14.741 8.932 1.00 85.00 72 LEU A C 1
ATOM 548 O O . LEU A 1 72 ? 5.036 -15.041 8.932 1.00 85.00 72 LEU A O 1
ATOM 552 N N . LEU A 1 73 ? 3.056 -14.976 9.981 1.00 81.00 73 LEU A N 1
ATOM 553 C CA . LEU A 1 73 ? 3.488 -15.731 11.155 1.00 81.00 73 LEU A CA 1
ATOM 554 C C . LEU A 1 73 ? 3.260 -17.223 10.905 1.00 81.00 73 LEU A C 1
ATOM 556 O O . LEU A 1 73 ? 2.130 -17.703 10.939 1.00 81.00 73 LEU A O 1
ATOM 560 N N . THR A 1 74 ? 4.339 -17.971 10.671 1.00 81.88 74 THR A N 1
ATOM 561 C CA . THR A 1 74 ? 4.279 -19.438 10.690 1.00 81.88 74 THR A CA 1
ATOM 562 C C . THR A 1 74 ? 4.511 -19.918 12.118 1.00 81.88 74 THR A C 1
ATOM 564 O O . THR A 1 74 ? 5.628 -19.849 12.628 1.00 81.88 74 THR A O 1
ATOM 567 N N . LEU A 1 75 ? 3.453 -20.398 12.774 1.00 72.50 75 LEU A N 1
ATOM 568 C CA . LEU A 1 75 ? 3.558 -21.035 14.085 1.00 72.50 75 LEU A CA 1
ATOM 569 C C . LEU A 1 75 ? 4.253 -22.391 13.924 1.00 72.50 75 LEU A C 1
ATOM 571 O O . LEU A 1 75 ? 3.691 -23.318 13.343 1.00 72.50 75 LEU A O 1
ATOM 575 N N . LYS A 1 76 ? 5.477 -22.515 14.440 1.00 68.75 76 LYS A N 1
ATOM 576 C CA . LYS A 1 76 ? 6.163 -23.802 14.559 1.00 68.75 76 LYS A CA 1
ATOM 577 C C . LYS A 1 76 ? 6.022 -24.290 15.997 1.00 68.75 76 LYS A C 1
ATOM 579 O O . LYS A 1 76 ? 6.594 -23.687 16.900 1.00 68.75 76 LYS A O 1
ATOM 584 N N . ALA A 1 77 ? 5.246 -25.354 16.198 1.00 65.62 77 ALA A N 1
ATOM 585 C CA . ALA A 1 77 ? 5.229 -26.074 17.466 1.00 65.62 77 ALA A CA 1
ATOM 586 C C . ALA A 1 77 ? 6.603 -26.734 17.666 1.00 65.62 77 ALA A C 1
ATOM 588 O O . ALA A 1 77 ? 7.067 -27.464 16.785 1.00 65.62 77 ALA A O 1
ATOM 589 N N . SER A 1 78 ? 7.271 -26.393 18.769 1.00 63.88 78 SER A N 1
ATOM 590 C CA . SER A 1 78 ? 8.509 -27.024 19.241 1.00 63.88 78 SER A CA 1
ATOM 591 C C . SER A 1 78 ? 8.204 -28.234 20.105 1.00 63.88 78 SER A C 1
ATOM 593 O O . SER A 1 78 ? 7.318 -28.073 20.975 1.00 63.88 78 SER A O 1
#

Secondary structure (DSSP, 8-state):
-----HHHHHHHHHHHHHHHHHHT------------S-S-S-TTTSSSTTTTGGGHHHHHHHTT--------------

Sequence (78 aa):
MSVLRIGSARHASIVRFGLLVLLSILPASAQPIDVPATWGGDVWSRPRLTGSWLGLREELGKKGVMFDVDLLLTLKAS